Protein AF-C8CC62-F1 (afdb_monomer_lite)

InterPro domains:
  IPR000568 ATP synthase, F0 complex, subunit A [PF00119] (3-96)
  IPR000568 ATP synthase, F0 complex, subunit A [PR00123] (9-24)
  IPR000568 ATP synthase, F0 complex, subunit A [PR00123] (29-51)
  IPR000568 ATP synthase, F0 complex, subunit A [PR00123] (82-97)
  IPR000568 ATP synthase, F0 complex, subunit A [TIGR01131] (1-97)
  IPR023011 ATP synthase, F0 complex, subunit A, active site [PS00449] (32-41)
  IPR035908 ATP synthase, F0 complex, subunit A superfamily [G3DSA:1.20.120.220] (1-98)
  IPR035908 ATP synthase, F0 complex, subunit A superfamily [SSF81336] (1-96)
  IPR045083 ATP synthase, F0 complex, subunit A, bacterial/mitochondria [PTHR11410] (2-97)

Structure (mmCIF, N/CA/C/O backbone):
data_AF-C8CC62-F1
#
_entry.id   AF-C8CC62-F1
#
loop_
_atom_site.group_PDB
_atom_site.id
_atom_site.type_symbol
_atom_site.label_atom_id
_atom_site.label_alt_id
_atom_site.label_comp_id
_atom_site.label_asym_id
_atom_site.label_entity_id
_atom_site.label_seq_id
_atom_site.pdbx_PDB_ins_code
_atom_site.Cartn_x
_atom_site.Cartn_y
_atom_site.Cartn_z
_atom_site.occupancy
_atom_site.B_iso_or_equiv
_atom_site.auth_seq_id
_atom_site.auth_comp_id
_atom_site.auth_asym_id
_atom_site.auth_atom_id
_atom_site.pdbx_PDB_model_num
ATOM 1 N N . MET A 1 1 ? -9.462 -5.391 30.225 1.00 41.53 1 MET A N 1
ATOM 2 C CA . MET A 1 1 ? -10.692 -5.624 31.035 1.00 41.53 1 MET A CA 1
ATOM 3 C C . MET A 1 1 ? -11.876 -5.289 30.142 1.00 41.53 1 MET A C 1
ATOM 5 O O . MET A 1 1 ? -12.030 -4.121 29.813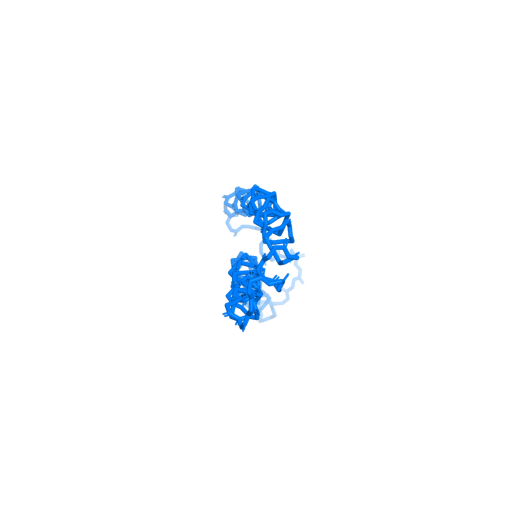 1.00 41.53 1 MET A O 1
ATOM 9 N N . MET A 1 2 ? -12.665 -6.284 29.713 1.00 38.81 2 MET A N 1
ATOM 10 C CA . MET A 1 2 ? -13.851 -6.120 28.851 1.00 38.81 2 MET A CA 1
ATOM 11 C C . MET A 1 2 ? -14.980 -5.354 29.566 1.00 38.81 2 MET A C 1
ATOM 13 O O . MET A 1 2 ? -16.021 -5.907 29.900 1.00 38.81 2 MET A O 1
ATOM 17 N N . LYS A 1 3 ? -14.739 -4.080 29.877 1.00 42.28 3 LYS A N 1
ATOM 18 C CA . LYS A 1 3 ? -15.701 -3.147 30.473 1.00 42.28 3 LYS A CA 1
ATOM 19 C C . LYS A 1 3 ? -16.027 -1.966 29.560 1.00 42.28 3 LYS A C 1
ATOM 21 O O . LYS A 1 3 ? -16.937 -1.219 29.882 1.00 42.28 3 LYS A O 1
ATOM 26 N N . HIS A 1 4 ? -15.358 -1.820 28.415 1.00 47.72 4 HIS A N 1
ATOM 27 C CA . HIS A 1 4 ? -15.635 -0.737 27.462 1.00 47.72 4 HIS A CA 1
ATOM 28 C C . HIS A 1 4 ? -16.327 -1.211 26.170 1.00 47.72 4 HIS A C 1
ATOM 30 O O . HIS A 1 4 ? -16.232 -0.576 25.131 1.00 47.72 4 HIS A O 1
ATOM 36 N N . LEU A 1 5 ? -17.037 -2.335 26.218 1.00 46.38 5 LEU A N 1
ATOM 37 C CA . LEU A 1 5 ? -17.748 -2.883 25.055 1.00 46.38 5 LEU A CA 1
ATOM 38 C C . LEU A 1 5 ? -19.263 -2.654 25.101 1.00 46.38 5 LEU A C 1
ATOM 40 O O . LEU A 1 5 ? -19.976 -3.037 24.181 1.00 46.38 5 LEU A O 1
ATOM 44 N N . VAL A 1 6 ? -19.764 -1.992 26.145 1.00 44.00 6 VAL A N 1
ATOM 45 C CA . VAL A 1 6 ? -21.167 -1.593 26.240 1.00 44.00 6 VAL A CA 1
ATOM 46 C C . VAL A 1 6 ? -21.199 -0.167 26.793 1.00 44.00 6 VAL A C 1
ATOM 48 O O . VAL A 1 6 ? -20.819 0.017 27.950 1.00 44.00 6 VAL A O 1
ATOM 51 N N . PRO A 1 7 ? -21.593 0.860 26.014 1.00 45.06 7 PRO A N 1
ATOM 52 C CA . PRO A 1 7 ? -21.951 2.142 26.604 1.00 45.06 7 PRO A CA 1
ATOM 53 C C . PRO A 1 7 ? -23.061 1.882 27.625 1.00 45.06 7 PRO A C 1
ATOM 55 O O . PRO A 1 7 ? -24.062 1.229 27.302 1.00 45.06 7 PRO A O 1
ATOM 58 N N . GLU A 1 8 ? -22.852 2.336 28.861 1.00 51.50 8 GLU A N 1
ATOM 59 C CA . GLU A 1 8 ? -23.848 2.246 29.926 1.00 51.50 8 GLU A CA 1
ATOM 60 C C . GLU A 1 8 ? -25.157 2.880 29.427 1.00 51.50 8 GLU A C 1
ATOM 62 O O . GLU A 1 8 ? -25.245 4.095 29.264 1.00 51.50 8 GLU A O 1
ATOM 67 N N . GLY A 1 9 ? -26.153 2.044 29.097 1.00 53.00 9 GLY A N 1
ATOM 68 C CA . GLY A 1 9 ? -27.464 2.498 28.616 1.00 53.00 9 GLY A CA 1
ATOM 69 C C . GLY A 1 9 ? -28.087 1.745 27.432 1.00 53.00 9 GLY A C 1
ATOM 70 O O . GLY A 1 9 ? -29.231 2.039 27.093 1.00 53.00 9 GLY A O 1
ATOM 71 N N . THR A 1 10 ? -27.415 0.776 26.797 1.00 52.84 10 THR A N 1
ATOM 72 C CA . THR A 1 10 ? -28.033 0.002 25.695 1.00 52.84 10 THR A CA 1
ATOM 73 C C . THR A 1 10 ? -28.827 -1.216 26.202 1.00 52.84 10 THR A C 1
ATOM 75 O O . THR A 1 10 ? -28.359 -1.927 27.094 1.00 52.84 10 THR A O 1
ATOM 78 N N . PRO A 1 11 ? -30.039 -1.491 25.670 1.00 57.50 11 PRO A N 1
ATOM 79 C CA . PRO A 1 11 ? -30.834 -2.644 26.084 1.00 57.50 11 PRO A CA 1
ATOM 80 C C . PRO A 1 11 ? -30.056 -3.938 25.821 1.00 57.50 11 PRO A C 1
ATOM 82 O O . PRO A 1 11 ? -29.478 -4.110 24.751 1.00 57.50 11 PRO A O 1
ATOM 85 N N . ILE A 1 12 ? -30.067 -4.854 26.793 1.00 62.62 12 ILE A N 1
ATOM 86 C CA . ILE A 1 12 ? -29.255 -6.090 26.849 1.00 62.62 12 ILE A CA 1
ATOM 87 C C . ILE A 1 12 ? -29.261 -6.900 25.538 1.00 62.62 12 ILE A C 1
ATOM 89 O O . ILE A 1 12 ? -28.236 -7.463 25.156 1.00 62.62 12 ILE A O 1
ATOM 93 N N . TYR A 1 13 ? -30.380 -6.901 24.805 1.00 64.06 13 TYR A N 1
ATOM 94 C CA . TYR A 1 13 ? -30.491 -7.561 23.500 1.00 64.06 13 TYR A CA 1
ATOM 95 C C . TYR A 1 13 ? -29.684 -6.876 22.379 1.00 64.06 13 TYR A C 1
ATOM 97 O O . TYR A 1 13 ? -29.046 -7.566 21.587 1.00 64.06 13 TYR A O 1
ATOM 105 N N . LEU A 1 14 ? -29.666 -5.538 22.312 1.00 64.44 14 LEU A N 1
ATOM 106 C CA . LEU A 1 14 ? -28.835 -4.795 21.351 1.00 64.44 14 LEU A CA 1
ATOM 107 C C . LEU A 1 14 ? -27.371 -4.729 21.793 1.00 64.44 14 LEU A C 1
ATOM 109 O O . LEU A 1 14 ? -26.487 -4.783 20.943 1.00 64.44 14 LEU A O 1
ATOM 113 N N . ALA A 1 15 ? -27.109 -4.665 23.101 1.00 66.50 15 ALA A N 1
ATOM 114 C CA . ALA A 1 15 ? -25.755 -4.659 23.649 1.00 66.50 15 ALA A CA 1
ATOM 115 C C . ALA A 1 15 ? -24.985 -5.930 23.256 1.00 66.50 15 ALA A C 1
ATOM 117 O O . ALA A 1 15 ? -23.864 -5.845 22.764 1.00 66.50 15 ALA A O 1
ATOM 118 N N . SER A 1 16 ? -25.606 -7.111 23.371 1.00 67.12 16 SER A N 1
ATOM 119 C CA . SER A 1 16 ? -24.965 -8.366 22.949 1.00 67.12 16 SER A CA 1
ATOM 120 C C . SER A 1 16 ? -24.679 -8.411 21.442 1.00 67.12 16 SER A C 1
ATOM 122 O O . SER A 1 16 ? -23.684 -9.005 21.028 1.00 67.12 16 SER A O 1
ATOM 124 N N . PHE A 1 17 ? -25.531 -7.790 20.621 1.00 74.38 17 PHE A N 1
ATOM 125 C CA . PHE A 1 17 ? -25.344 -7.728 19.169 1.00 74.38 17 PHE A CA 1
ATOM 126 C C . PHE A 1 17 ? -24.239 -6.735 18.775 1.00 74.38 17 PHE A C 1
ATOM 128 O O . PHE A 1 17 ? -23.436 -7.018 17.889 1.00 74.38 17 PHE A O 1
ATOM 135 N N . MET A 1 18 ? -24.148 -5.599 19.472 1.00 77.88 18 MET A N 1
ATOM 136 C CA . MET A 1 18 ? -23.088 -4.604 19.289 1.00 77.88 18 MET A CA 1
ATOM 137 C C . MET A 1 18 ? -21.708 -5.187 19.621 1.00 77.88 18 MET A C 1
ATOM 139 O O . MET A 1 18 ? -20.780 -5.032 18.835 1.00 77.88 18 MET A O 1
ATOM 143 N N . VAL A 1 19 ? -21.591 -5.936 20.722 1.00 72.56 19 VAL A N 1
ATOM 144 C CA . VAL A 1 19 ? -20.346 -6.624 21.117 1.00 72.56 19 VAL A CA 1
ATOM 145 C C . VAL A 1 19 ? -19.899 -7.648 20.067 1.00 72.56 19 VAL A C 1
ATOM 147 O O . VAL A 1 19 ? -18.706 -7.757 19.770 1.00 72.56 19 VAL A O 1
ATOM 150 N N . LEU A 1 20 ? -20.841 -8.379 19.460 1.00 79.44 20 LEU A N 1
ATOM 151 C CA . LEU A 1 20 ? -20.549 -9.296 18.352 1.00 79.44 20 LEU A CA 1
ATOM 152 C C . LEU A 1 20 ? -20.007 -8.555 17.122 1.00 79.44 20 LEU A C 1
ATOM 154 O O . LEU A 1 20 ? -19.021 -8.984 16.533 1.00 79.44 20 LEU A O 1
ATOM 158 N N . ILE A 1 21 ? -20.606 -7.427 16.742 1.00 82.50 21 ILE A N 1
ATOM 159 C CA . ILE A 1 21 ? -20.138 -6.653 15.582 1.00 82.50 21 ILE A CA 1
ATOM 160 C C . ILE A 1 21 ? -18.775 -6.003 15.864 1.00 82.50 21 ILE A C 1
ATOM 162 O O . ILE A 1 21 ? -17.901 -6.033 15.000 1.00 82.50 21 ILE A O 1
ATOM 166 N N . GLU A 1 22 ? -18.555 -5.471 17.068 1.00 80.12 22 GLU A N 1
ATOM 167 C CA . GLU A 1 22 ? -17.284 -4.850 17.463 1.00 80.12 22 GLU A CA 1
ATOM 168 C C . GLU A 1 22 ? -16.140 -5.877 17.492 1.00 80.12 22 GLU A C 1
ATOM 170 O O . GLU A 1 22 ? -15.057 -5.628 16.966 1.00 80.12 22 GLU A O 1
ATOM 175 N N . SER A 1 23 ? -16.392 -7.080 18.022 1.00 76.06 23 SER A N 1
ATOM 176 C CA . SER A 1 23 ? -15.405 -8.171 18.015 1.00 76.06 23 SER A CA 1
ATOM 177 C C . SER A 1 23 ? -15.050 -8.636 16.598 1.00 76.06 23 SER A C 1
ATOM 179 O O . SER A 1 23 ? -13.874 -8.851 16.298 1.00 76.06 23 SER A O 1
ATOM 181 N N . ILE A 1 24 ? -16.031 -8.712 15.691 1.00 83.12 24 ILE A N 1
ATOM 182 C CA . ILE A 1 24 ? -15.790 -8.998 14.269 1.00 83.12 24 ILE A CA 1
ATOM 183 C C . ILE A 1 24 ? -15.007 -7.850 13.600 1.00 83.12 24 ILE A C 1
ATOM 185 O O . ILE A 1 24 ? -14.043 -8.100 12.878 1.00 83.12 24 ILE A O 1
ATOM 189 N N . SER A 1 25 ? -15.364 -6.589 13.864 1.00 81.81 25 SER A N 1
ATOM 190 C CA . SER A 1 25 ? -14.679 -5.387 13.353 1.00 81.81 25 SER A CA 1
ATOM 191 C C . SER A 1 25 ? -13.207 -5.334 13.780 1.00 81.81 25 SER A C 1
ATOM 193 O O . SER A 1 25 ? -12.332 -5.066 12.949 1.00 81.81 25 SER A O 1
ATOM 195 N N . ASN A 1 26 ? -12.918 -5.666 15.040 1.00 77.94 26 ASN A N 1
ATOM 196 C CA . ASN A 1 26 ? -11.558 -5.709 15.579 1.00 77.94 26 ASN A CA 1
ATOM 197 C C . ASN A 1 26 ? -10.699 -6.807 14.938 1.00 77.94 26 ASN A C 1
ATOM 199 O O . ASN A 1 26 ? -9.498 -6.613 14.776 1.00 77.94 26 ASN A O 1
ATOM 203 N N . LEU A 1 27 ? -11.295 -7.923 14.501 1.00 79.00 27 LEU A N 1
ATOM 204 C CA . LEU A 1 27 ? -10.597 -8.972 13.745 1.00 79.00 27 LEU A CA 1
ATOM 205 C C . LEU A 1 27 ? -10.381 -8.604 12.270 1.00 79.00 27 LEU A C 1
ATOM 207 O O . LEU A 1 27 ? -9.317 -8.868 11.708 1.00 79.00 27 LEU A O 1
ATOM 211 N N . ILE A 1 28 ? -11.369 -7.979 11.624 1.00 83.69 28 ILE A N 1
ATOM 212 C CA . ILE A 1 28 ? -11.295 -7.630 10.196 1.00 83.69 28 ILE A CA 1
ATOM 213 C C . ILE A 1 28 ? -10.256 -6.528 9.944 1.00 83.69 28 ILE A C 1
ATOM 215 O O . ILE A 1 28 ? -9.603 -6.515 8.902 1.00 83.69 28 ILE A O 1
ATOM 219 N N . ARG A 1 29 ? -10.053 -5.605 10.884 1.00 81.06 29 ARG A N 1
ATOM 220 C CA . ARG A 1 29 ? -9.147 -4.461 10.706 1.00 81.06 29 ARG A CA 1
ATOM 221 C C . ARG A 1 29 ? -7.679 -4.853 10.444 1.00 81.06 29 ARG A C 1
ATOM 223 O O . ARG A 1 29 ? -7.168 -4.461 9.391 1.00 81.06 29 ARG A O 1
ATOM 230 N N . PRO A 1 30 ? -7.007 -5.673 11.278 1.00 76.81 30 PRO A N 1
ATOM 231 C CA . PRO A 1 30 ? -5.663 -6.168 10.972 1.00 76.81 30 PRO A CA 1
ATOM 232 C C . PRO A 1 30 ? -5.648 -7.085 9.739 1.00 76.81 30 PRO A C 1
ATOM 234 O O . PRO A 1 30 ? -4.694 -7.046 8.962 1.00 76.81 30 PRO A O 1
ATOM 237 N N . LEU A 1 31 ? -6.727 -7.840 9.493 1.00 84.06 31 LEU A N 1
ATOM 238 C CA . LEU A 1 31 ? -6.848 -8.698 8.313 1.00 84.06 31 LEU A CA 1
ATOM 239 C C . LEU A 1 31 ? -6.828 -7.887 7.006 1.00 84.06 31 LEU A C 1
ATOM 241 O O . LEU A 1 31 ? -6.093 -8.217 6.077 1.00 84.06 31 LEU A O 1
ATOM 245 N N . THR A 1 32 ? -7.579 -6.786 6.937 1.00 86.44 32 THR A N 1
ATOM 246 C CA . THR A 1 32 ? -7.599 -5.909 5.752 1.00 86.44 32 THR A CA 1
ATOM 247 C C . THR A 1 32 ? -6.245 -5.254 5.482 1.00 86.44 32 THR A C 1
ATOM 249 O O . THR A 1 32 ? -5.886 -5.036 4.324 1.00 86.44 32 THR A O 1
ATOM 252 N N . LEU A 1 33 ? -5.462 -4.973 6.527 1.00 80.38 33 LEU A N 1
ATOM 253 C CA . LEU A 1 33 ? -4.100 -4.464 6.389 1.00 80.38 33 LEU A CA 1
ATOM 254 C C . LEU A 1 33 ? -3.119 -5.525 5.881 1.00 80.38 33 LEU A C 1
ATOM 256 O O . LEU A 1 33 ? -2.309 -5.224 5.006 1.00 80.38 33 LEU A O 1
ATOM 260 N N . ALA A 1 34 ? -3.219 -6.761 6.372 1.00 81.69 34 ALA A N 1
ATOM 261 C CA . ALA A 1 34 ? -2.411 -7.873 5.876 1.00 81.69 34 ALA A CA 1
ATOM 262 C C . ALA A 1 34 ? -2.689 -8.147 4.386 1.00 81.69 34 ALA A C 1
ATOM 264 O O . ALA A 1 34 ? -1.761 -8.288 3.589 1.00 81.69 34 ALA A O 1
ATOM 265 N N . ILE A 1 35 ? -3.964 -8.130 3.983 1.00 88.88 35 ILE A N 1
ATOM 266 C CA . ILE A 1 35 ? -4.366 -8.278 2.576 1.00 88.88 35 ILE A CA 1
ATOM 267 C C . ILE A 1 35 ? -3.817 -7.124 1.724 1.00 88.88 35 ILE A C 1
ATOM 269 O O . ILE A 1 35 ? -3.368 -7.354 0.604 1.00 88.88 35 ILE A O 1
ATOM 273 N N . ARG A 1 36 ? -3.794 -5.891 2.245 1.00 87.00 36 ARG A N 1
ATOM 274 C CA . ARG A 1 36 ? -3.224 -4.725 1.548 1.00 87.00 36 ARG A CA 1
ATOM 275 C C . ARG A 1 36 ? -1.729 -4.885 1.270 1.00 87.00 36 ARG A C 1
ATOM 277 O O . ARG A 1 36 ? -1.285 -4.604 0.161 1.00 87.00 36 ARG A O 1
ATOM 284 N N . LEU A 1 37 ? -0.971 -5.353 2.260 1.00 83.06 37 LEU A N 1
ATOM 285 C CA . LEU A 1 37 ? 0.448 -5.690 2.120 1.00 83.06 37 LEU A CA 1
ATOM 286 C C . LEU A 1 37 ? 0.663 -6.746 1.032 1.00 83.06 37 LEU A C 1
ATOM 288 O O . LEU A 1 37 ? 1.469 -6.546 0.124 1.00 83.06 37 LEU A O 1
ATOM 292 N N . MET A 1 38 ? -0.101 -7.839 1.100 1.00 86.19 38 MET A N 1
ATOM 293 C CA . MET A 1 38 ? -0.036 -8.929 0.130 1.00 86.19 38 MET A CA 1
ATOM 294 C C . MET A 1 38 ? -0.366 -8.448 -1.289 1.00 86.19 38 MET A C 1
ATOM 296 O O . MET A 1 38 ? 0.375 -8.742 -2.221 1.00 86.19 38 MET A O 1
ATOM 300 N N . ALA A 1 39 ? -1.441 -7.676 -1.460 1.00 88.88 39 ALA A N 1
ATOM 301 C CA . ALA A 1 39 ? -1.861 -7.168 -2.762 1.00 88.88 39 ALA A CA 1
ATOM 302 C C . ALA A 1 39 ? -0.819 -6.224 -3.381 1.00 88.88 39 ALA A C 1
ATOM 304 O O . ALA A 1 39 ? -0.494 -6.375 -4.556 1.00 88.88 39 ALA A O 1
ATOM 305 N N . ASN A 1 40 ? -0.258 -5.298 -2.595 1.00 86.50 40 ASN A N 1
ATOM 306 C CA . ASN A 1 40 ? 0.770 -4.374 -3.082 1.00 86.50 40 ASN A CA 1
ATOM 307 C C . ASN A 1 40 ? 2.046 -5.113 -3.515 1.00 86.50 40 ASN A C 1
ATOM 309 O O . ASN A 1 40 ? 2.622 -4.765 -4.541 1.00 86.50 40 ASN A O 1
ATOM 313 N N . MET A 1 41 ? 2.440 -6.160 -2.781 1.00 86.88 41 MET A N 1
ATOM 314 C CA . MET A 1 41 ? 3.591 -7.004 -3.124 1.00 86.88 41 MET A CA 1
ATOM 315 C C . MET A 1 41 ? 3.366 -7.861 -4.365 1.00 86.88 41 MET A C 1
ATOM 317 O O . MET A 1 41 ? 4.240 -7.970 -5.217 1.00 86.88 41 MET A O 1
ATOM 321 N N . ILE A 1 42 ? 2.191 -8.478 -4.485 1.00 90.62 42 ILE A N 1
ATOM 322 C CA . ILE A 1 42 ? 1.876 -9.320 -5.641 1.00 90.62 42 ILE A CA 1
ATOM 323 C C . ILE A 1 42 ?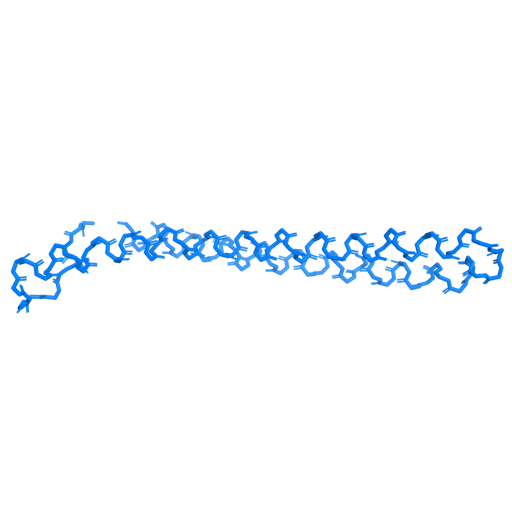 1.742 -8.465 -6.8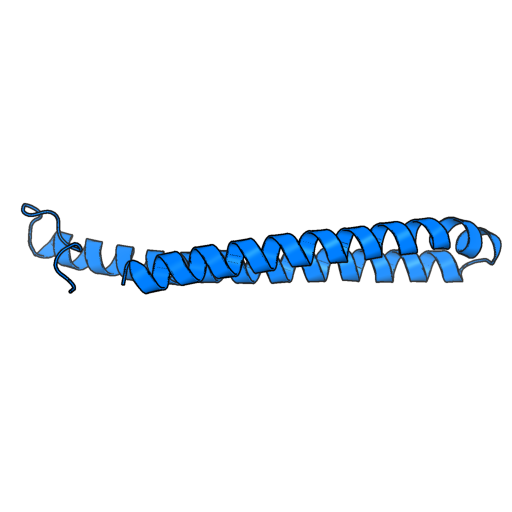99 1.00 90.62 42 ILE A C 1
ATOM 325 O O . ILE A 1 42 ? 2.234 -8.861 -7.950 1.00 90.62 42 ILE A O 1
ATOM 329 N N . ALA A 1 43 ? 1.095 -7.301 -6.810 1.00 90.81 43 ALA A N 1
ATOM 330 C CA . ALA A 1 43 ? 0.897 -6.424 -7.957 1.00 90.81 43 ALA A CA 1
ATOM 331 C C . ALA A 1 43 ? 2.224 -5.894 -8.515 1.00 90.81 43 ALA A C 1
ATOM 333 O O . ALA A 1 43 ? 2.427 -5.936 -9.729 1.00 90.81 43 ALA A O 1
ATOM 334 N N . GLY A 1 44 ? 3.128 -5.422 -7.651 1.00 90.25 44 GLY A N 1
ATOM 335 C CA . GLY A 1 44 ? 4.433 -4.933 -8.090 1.00 90.25 44 GLY A CA 1
ATOM 336 C C . GLY A 1 44 ? 5.324 -6.060 -8.623 1.00 90.25 44 GLY A C 1
ATOM 337 O O . GLY A 1 44 ? 5.883 -5.926 -9.714 1.00 90.25 44 GLY A O 1
ATOM 338 N N . HIS A 1 45 ? 5.342 -7.222 -7.961 1.00 89.00 45 HIS A N 1
ATOM 339 C CA . HIS A 1 45 ? 6.124 -8.358 -8.435 1.00 89.00 45 HIS A CA 1
ATOM 340 C C . HIS A 1 45 ? 5.606 -8.894 -9.778 1.00 89.00 45 HIS A C 1
ATOM 342 O O . HIS A 1 45 ? 6.389 -9.178 -10.684 1.00 89.00 45 HIS A O 1
ATOM 348 N N . LEU A 1 46 ? 4.284 -8.965 -9.959 1.00 92.06 46 LEU A N 1
ATOM 349 C CA . LEU A 1 46 ? 3.666 -9.336 -11.232 1.00 92.06 46 LEU A CA 1
ATOM 350 C C . LEU A 1 46 ? 4.005 -8.326 -12.337 1.00 92.06 46 LEU A C 1
ATOM 352 O O . LEU A 1 46 ? 4.277 -8.723 -13.468 1.00 92.06 46 LEU A O 1
ATOM 356 N N . LEU A 1 47 ? 4.044 -7.031 -12.012 1.00 90.75 47 LEU A N 1
ATOM 357 C CA . LEU A 1 47 ? 4.447 -5.986 -12.951 1.00 90.75 47 LEU A CA 1
ATOM 358 C C . LEU A 1 47 ? 5.906 -6.164 -13.397 1.00 90.75 47 LEU A C 1
ATOM 360 O O . LEU A 1 47 ? 6.183 -6.048 -14.590 1.00 90.75 47 LEU A O 1
ATOM 364 N N . LEU A 1 48 ? 6.817 -6.517 -12.483 1.00 90.81 48 LEU A N 1
ATOM 365 C CA . LEU A 1 48 ? 8.204 -6.845 -12.829 1.00 90.81 48 LEU A CA 1
ATOM 366 C C . LEU A 1 48 ? 8.281 -8.050 -13.775 1.00 90.81 48 LEU A C 1
ATOM 368 O O . LEU A 1 48 ? 8.953 -7.967 -14.797 1.00 90.81 48 LEU A O 1
ATOM 372 N N . VAL A 1 49 ? 7.552 -9.136 -13.495 1.00 90.12 49 VAL A N 1
ATOM 373 C CA . VAL A 1 49 ? 7.537 -10.3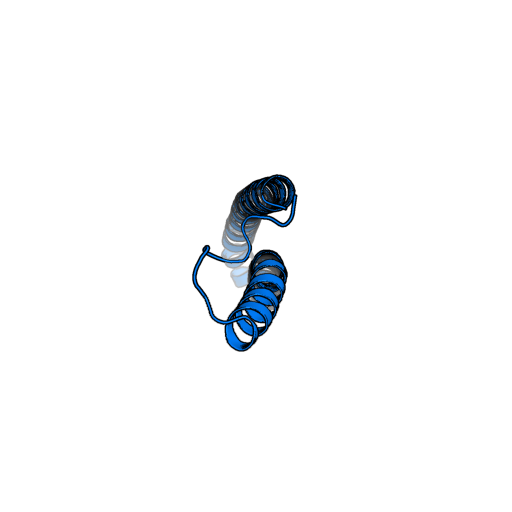37 -14.357 1.00 90.12 49 VAL A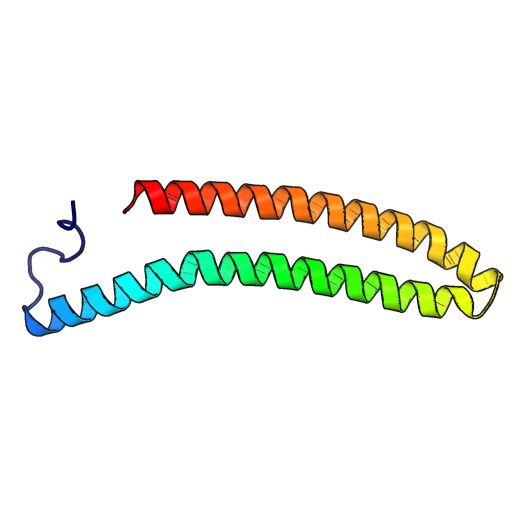 CA 1
ATOM 374 C C . VAL A 1 49 ? 7.006 -10.027 -15.761 1.00 90.12 49 VAL A C 1
ATOM 376 O O . VAL A 1 49 ? 7.547 -10.495 -16.767 1.00 90.12 49 VAL A O 1
ATOM 379 N N . LEU A 1 50 ? 5.961 -9.203 -15.859 1.00 89.69 50 LEU A N 1
ATOM 380 C CA . LEU A 1 50 ? 5.446 -8.761 -17.154 1.00 89.69 50 LEU A CA 1
ATOM 381 C C . LEU A 1 50 ? 6.489 -7.919 -17.898 1.00 89.69 50 LEU A C 1
ATOM 383 O O . LEU A 1 50 ? 6.717 -8.135 -19.088 1.00 89.69 50 LEU A O 1
ATOM 387 N N . LEU A 1 51 ? 7.180 -7.017 -17.203 1.00 88.06 51 LEU A N 1
ATOM 388 C CA . LEU A 1 51 ? 8.213 -6.183 -17.805 1.00 88.06 51 LEU A CA 1
ATOM 389 C C . LEU A 1 51 ? 9.442 -6.997 -18.257 1.00 88.06 51 LEU A C 1
ATOM 391 O O . LEU A 1 51 ? 10.017 -6.675 -19.297 1.00 88.06 51 LEU A O 1
ATOM 395 N N . SER A 1 52 ? 9.824 -8.071 -17.546 1.00 87.00 52 SER A N 1
ATOM 396 C CA . SER A 1 52 ? 10.952 -8.932 -17.964 1.00 87.00 52 SER A CA 1
ATOM 397 C C . SER A 1 52 ? 10.618 -9.671 -19.241 1.00 87.00 52 SER A C 1
ATOM 399 O O . SER A 1 52 ? 11.446 -9.720 -20.145 1.00 87.00 52 SER A O 1
ATOM 401 N N . SER A 1 53 ? 9.385 -10.176 -19.346 1.00 87.88 53 SER A N 1
ATOM 402 C CA . SER A 1 53 ? 8.938 -10.903 -20.536 1.00 87.88 53 SER A CA 1
ATOM 403 C C . SER A 1 53 ? 8.974 -10.040 -21.806 1.00 87.88 53 SER A C 1
ATOM 405 O O . SER A 1 53 ? 9.255 -10.540 -22.892 1.00 87.88 53 SER A O 1
ATOM 407 N N . LEU A 1 54 ? 8.756 -8.725 -21.674 1.00 84.75 54 LEU A N 1
ATOM 408 C CA . LEU A 1 54 ? 8.878 -7.771 -22.780 1.00 84.75 54 LEU A CA 1
ATOM 409 C C . LEU A 1 54 ? 10.344 -7.472 -23.126 1.00 84.75 54 LEU A C 1
ATOM 411 O O . LEU A 1 54 ? 10.676 -7.297 -24.299 1.00 84.75 54 LEU A O 1
ATOM 415 N N . GLY A 1 55 ? 11.222 -7.429 -22.121 1.00 82.62 55 GLY A N 1
ATOM 416 C CA . GLY A 1 55 ? 12.658 -7.207 -22.299 1.00 82.62 55 GLY A CA 1
ATOM 417 C C . GLY A 1 55 ? 13.367 -8.350 -23.034 1.00 82.62 55 GLY A C 1
ATOM 418 O O . GLY A 1 55 ? 14.310 -8.099 -23.778 1.00 82.62 55 GLY A O 1
ATOM 419 N N . GLU A 1 56 ? 12.891 -9.589 -22.892 1.00 81.31 56 GLU A N 1
ATOM 420 C CA . GLU A 1 56 ? 13.468 -10.775 -23.550 1.00 81.31 56 GLU A CA 1
ATOM 421 C C . GLU A 1 56 ? 13.238 -10.821 -25.073 1.00 81.31 56 GLU A C 1
ATOM 423 O O . GLU A 1 56 ? 13.935 -11.547 -25.781 1.00 81.31 56 GLU A O 1
ATOM 428 N N . MET A 1 57 ? 12.307 -10.022 -25.607 1.00 82.50 57 MET A N 1
ATOM 429 C CA . MET A 1 57 ? 11.935 -10.048 -27.030 1.00 82.50 57 MET A CA 1
ATOM 430 C C . MET A 1 57 ? 13.037 -9.525 -27.963 1.00 82.50 57 MET A C 1
ATOM 432 O O . MET A 1 57 ? 13.138 -9.957 -29.110 1.00 82.50 57 MET A O 1
ATOM 436 N N . SER A 1 58 ? 13.860 -8.570 -27.512 1.00 85.31 58 SER A N 1
ATOM 437 C CA . SER A 1 58 ? 15.024 -8.100 -28.273 1.00 85.31 58 SER A CA 1
ATOM 438 C C . SER A 1 58 ? 16.065 -7.437 -27.371 1.00 85.31 58 SER A C 1
ATOM 440 O O . SER A 1 58 ? 15.727 -6.817 -26.364 1.00 85.31 58 SER A O 1
ATOM 442 N N . MET A 1 59 ? 17.339 -7.466 -27.781 1.00 82.12 59 MET A N 1
ATOM 443 C CA . MET A 1 59 ? 18.421 -6.770 -27.063 1.00 82.12 59 MET A CA 1
ATOM 444 C C . MET A 1 59 ? 18.190 -5.257 -26.927 1.00 82.12 59 MET A C 1
ATOM 446 O O . MET A 1 59 ? 18.642 -4.647 -25.959 1.00 82.12 59 MET A O 1
ATOM 450 N N . MET A 1 60 ? 17.469 -4.645 -27.872 1.00 85.50 60 MET A N 1
ATOM 451 C CA . MET A 1 60 ? 17.135 -3.222 -27.807 1.00 85.50 60 MET A CA 1
ATOM 452 C C . MET A 1 60 ? 16.084 -2.942 -26.724 1.00 85.50 60 MET A C 1
ATOM 454 O O . MET A 1 60 ? 16.211 -1.967 -25.984 1.00 85.50 60 MET A O 1
ATOM 458 N N . TYR A 1 61 ? 15.082 -3.820 -26.592 1.00 86.88 61 TYR A N 1
ATOM 459 C CA . TYR A 1 61 ? 14.074 -3.723 -25.535 1.00 86.88 61 TYR A CA 1
ATOM 460 C C . TYR A 1 61 ? 14.681 -3.991 -24.162 1.00 86.88 61 TYR A C 1
ATOM 462 O O . TYR A 1 61 ? 14.412 -3.226 -23.242 1.00 86.88 61 TYR A O 1
ATOM 470 N N . TYR A 1 62 ? 15.574 -4.977 -24.044 1.00 87.00 62 TYR A N 1
ATOM 471 C CA . TYR A 1 62 ? 16.271 -5.283 -22.795 1.00 87.00 62 TYR A CA 1
ATOM 472 C C . TYR A 1 62 ? 17.001 -4.066 -22.202 1.00 87.00 62 TYR A C 1
ATOM 474 O O . TYR A 1 62 ? 16.838 -3.748 -21.022 1.00 87.00 62 TYR A O 1
ATOM 482 N N . MET A 1 63 ? 17.753 -3.334 -23.034 1.00 86.62 63 MET A N 1
ATOM 483 C CA . MET A 1 63 ? 18.477 -2.126 -22.614 1.00 86.62 63 MET A CA 1
ATOM 484 C C . MET A 1 63 ? 17.545 -0.998 -22.154 1.00 86.62 63 MET A C 1
ATOM 486 O O . MET A 1 63 ? 17.905 -0.236 -21.258 1.00 86.62 63 MET A O 1
ATOM 490 N N . LEU A 1 64 ? 16.342 -0.904 -22.727 1.00 86.81 64 LEU A N 1
ATOM 491 C CA . LEU A 1 64 ? 15.333 0.077 -22.328 1.00 86.81 64 LEU A CA 1
ATOM 492 C C . LEU A 1 64 ? 14.599 -0.336 -21.040 1.00 86.81 64 LEU A C 1
ATOM 494 O O . LEU A 1 64 ? 14.311 0.509 -20.195 1.00 86.81 64 LEU A O 1
ATOM 498 N N . THR A 1 65 ? 14.300 -1.627 -20.870 1.00 88.69 65 THR A N 1
ATOM 499 C CA . THR A 1 65 ? 13.539 -2.150 -19.724 1.00 88.69 65 THR A CA 1
ATOM 500 C C . THR A 1 65 ? 14.378 -2.304 -18.455 1.00 88.69 65 THR A C 1
ATOM 502 O O . THR A 1 65 ? 13.835 -2.214 -17.358 1.00 88.69 65 THR A O 1
ATOM 505 N N . LEU A 1 66 ? 15.697 -2.488 -18.572 1.00 88.50 66 LEU A N 1
ATOM 506 C CA . LEU A 1 66 ? 16.624 -2.618 -17.438 1.00 88.50 66 LEU A CA 1
ATOM 507 C C . LEU A 1 66 ? 16.572 -1.461 -16.419 1.00 88.50 66 LEU A C 1
ATOM 509 O O . LEU A 1 66 ? 16.389 -1.729 -15.230 1.00 88.50 66 LEU A O 1
ATOM 513 N N . PRO A 1 67 ? 16.710 -0.179 -16.812 1.00 90.88 67 PRO A N 1
ATOM 514 C CA . PRO A 1 67 ? 16.640 0.923 -15.851 1.00 90.88 67 PRO A CA 1
ATOM 515 C C . PRO A 1 67 ? 15.258 1.037 -15.192 1.00 90.88 67 PRO A C 1
ATOM 517 O O . PRO A 1 67 ? 15.161 1.424 -14.028 1.00 90.88 67 PRO A O 1
ATOM 520 N N . LEU A 1 68 ? 14.192 0.661 -15.908 1.00 90.19 68 LEU A N 1
ATOM 521 C CA . LEU A 1 68 ? 12.827 0.644 -15.384 1.00 90.19 68 LEU A CA 1
ATOM 522 C C . LEU A 1 68 ? 12.620 -0.485 -14.356 1.00 90.19 68 LEU A C 1
ATOM 524 O O . LEU A 1 68 ? 12.008 -0.263 -13.319 1.00 90.19 68 LEU A O 1
ATOM 528 N N . MET A 1 69 ? 13.186 -1.671 -14.591 1.00 90.19 69 MET A N 1
ATOM 529 C CA . MET A 1 69 ? 13.216 -2.773 -13.618 1.00 90.19 69 MET A CA 1
ATOM 530 C C . MET A 1 69 ? 13.895 -2.368 -12.309 1.00 90.19 69 MET A C 1
ATOM 532 O O . MET A 1 69 ? 13.382 -2.606 -11.215 1.00 90.19 69 MET A O 1
ATOM 536 N N . ILE A 1 70 ? 15.065 -1.737 -12.419 1.00 91.06 70 ILE A N 1
ATOM 537 C CA . ILE A 1 70 ? 15.852 -1.316 -11.258 1.00 91.06 70 ILE A CA 1
ATOM 538 C C . ILE A 1 70 ? 15.102 -0.235 -10.470 1.00 91.06 70 ILE A C 1
ATOM 540 O O . ILE A 1 70 ? 15.046 -0.295 -9.245 1.00 91.06 70 ILE A O 1
ATOM 544 N N . SER A 1 71 ? 14.471 0.731 -11.140 1.00 91.12 71 SER A N 1
ATOM 545 C CA . SER A 1 71 ? 13.696 1.759 -10.437 1.00 91.12 71 SER A CA 1
ATOM 546 C C . SER A 1 71 ? 12.444 1.195 -9.752 1.00 91.12 71 SER A C 1
ATOM 548 O O . SER A 1 71 ? 12.160 1.565 -8.612 1.00 91.12 71 SER A O 1
ATOM 550 N N . LEU A 1 72 ? 11.734 0.260 -10.392 1.00 91.69 72 LEU A N 1
ATOM 551 C CA . LEU A 1 72 ? 10.554 -0.396 -9.821 1.00 91.69 72 LEU A CA 1
ATOM 552 C C . LEU A 1 72 ? 10.894 -1.258 -8.600 1.00 91.69 72 LEU A C 1
ATOM 554 O O . LEU A 1 72 ? 10.197 -1.178 -7.592 1.00 91.69 72 LEU A O 1
ATOM 558 N N . THR A 1 73 ? 11.985 -2.026 -8.650 1.00 90.19 73 THR A N 1
ATOM 559 C CA . THR A 1 73 ? 12.443 -2.833 -7.501 1.00 90.19 73 THR A CA 1
ATOM 560 C C . THR A 1 73 ? 12.835 -1.968 -6.303 1.00 90.19 73 THR A C 1
ATOM 562 O O . THR A 1 73 ? 12.470 -2.280 -5.169 1.00 90.19 73 THR A O 1
ATOM 565 N N . VAL A 1 74 ? 13.514 -0.837 -6.528 1.00 93.31 74 VAL A N 1
ATOM 566 C CA . VAL A 1 74 ? 13.810 0.134 -5.459 1.00 93.31 74 VAL A CA 1
ATOM 567 C C . VAL A 1 74 ? 12.519 0.706 -4.863 1.00 93.31 74 VAL A C 1
ATOM 569 O O . VAL A 1 74 ? 12.408 0.844 -3.642 1.00 93.31 74 VAL A O 1
ATOM 572 N N . LEU A 1 75 ? 11.525 1.003 -5.703 1.00 90.62 75 LEU A N 1
ATOM 573 C CA .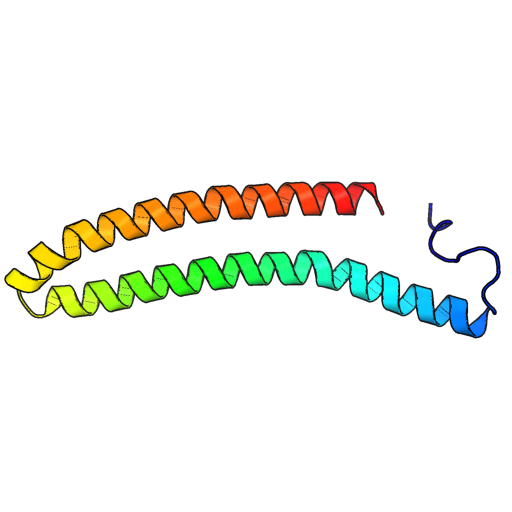 LEU A 1 75 ? 10.228 1.500 -5.254 1.00 90.62 75 LEU A CA 1
ATOM 574 C C . LEU A 1 75 ? 9.463 0.455 -4.423 1.00 90.62 75 LEU A C 1
ATOM 576 O O . LEU A 1 75 ? 8.933 0.804 -3.369 1.00 90.62 75 LEU A O 1
ATOM 580 N N . GLU A 1 76 ? 9.441 -0.818 -4.825 1.00 90.31 76 GLU A N 1
ATOM 581 C CA . GLU A 1 76 ? 8.830 -1.895 -4.028 1.00 90.31 76 GLU A CA 1
ATOM 582 C C . GLU A 1 76 ? 9.499 -2.059 -2.659 1.00 90.31 76 GLU A C 1
ATOM 584 O O . GLU A 1 76 ? 8.815 -2.175 -1.638 1.00 90.31 76 GLU A O 1
ATOM 589 N N . MET A 1 77 ? 10.831 -2.005 -2.606 1.00 89.25 77 MET A N 1
ATOM 590 C CA . MET A 1 77 ? 11.574 -2.056 -1.343 1.00 89.25 77 MET A CA 1
ATOM 591 C C . MET A 1 77 ? 11.202 -0.886 -0.421 1.00 89.25 77 MET A C 1
ATOM 593 O O . MET A 1 77 ? 11.048 -1.059 0.785 1.00 89.25 77 MET A O 1
ATOM 597 N N . PHE A 1 78 ? 10.983 0.307 -0.971 1.00 91.00 78 PHE A N 1
ATOM 598 C CA . PHE A 1 78 ? 10.520 1.447 -0.183 1.00 91.00 78 PHE A CA 1
ATOM 599 C C . PHE A 1 78 ? 9.088 1.249 0.346 1.00 91.00 78 PHE A C 1
ATOM 601 O O . PHE A 1 78 ? 8.815 1.461 1.530 1.00 91.00 78 PHE A O 1
ATOM 608 N N . VAL A 1 79 ? 8.169 0.793 -0.512 1.00 90.00 79 VAL A N 1
ATOM 609 C CA . VAL A 1 79 ? 6.760 0.568 -0.149 1.00 90.00 79 VAL A CA 1
ATOM 610 C C . VAL A 1 79 ? 6.619 -0.526 0.913 1.00 90.00 79 VAL A C 1
ATOM 612 O O . VAL A 1 79 ? 5.826 -0.372 1.844 1.00 90.00 79 VAL A O 1
ATOM 615 N N . THR A 1 80 ? 7.399 -1.604 0.824 1.00 88.25 80 THR A N 1
ATOM 616 C CA . THR A 1 80 ? 7.380 -2.705 1.805 1.00 88.25 80 THR A CA 1
ATOM 617 C C . THR A 1 80 ? 7.831 -2.283 3.191 1.00 88.25 80 THR A C 1
ATOM 619 O O . THR A 1 80 ? 7.195 -2.657 4.181 1.00 88.25 80 THR A O 1
ATOM 622 N N . ILE A 1 81 ? 8.884 -1.470 3.279 1.00 89.75 81 ILE A N 1
ATOM 623 C CA . ILE A 1 81 ? 9.362 -0.925 4.553 1.00 89.75 81 ILE A CA 1
ATOM 624 C C . ILE A 1 81 ? 8.256 -0.090 5.207 1.00 89.75 81 ILE A C 1
ATOM 626 O O . ILE A 1 81 ? 7.927 -0.299 6.373 1.00 89.75 81 ILE A O 1
ATOM 630 N N . ILE A 1 82 ? 7.616 0.803 4.449 1.00 90.31 82 ILE A N 1
ATOM 631 C CA . ILE A 1 82 ? 6.542 1.650 4.985 1.00 90.31 82 ILE A CA 1
ATOM 632 C C . ILE A 1 82 ? 5.327 0.816 5.404 1.00 90.31 82 ILE A C 1
ATOM 634 O O . ILE A 1 82 ? 4.792 1.009 6.495 1.00 90.31 82 ILE A O 1
ATOM 638 N N . GLN A 1 83 ? 4.873 -0.116 4.565 1.00 86.06 83 GLN A N 1
ATOM 639 C CA . GLN A 1 83 ? 3.681 -0.910 4.867 1.00 86.06 83 GLN A CA 1
ATOM 640 C C . GLN A 1 83 ? 3.891 -1.853 6.061 1.00 86.06 83 GLN A C 1
ATOM 642 O O . GLN A 1 83 ? 2.992 -1.984 6.889 1.00 86.06 83 GLN A O 1
ATOM 647 N N . SER A 1 84 ? 5.072 -2.467 6.199 1.00 86.75 84 SER A N 1
ATOM 648 C CA . SER A 1 84 ? 5.397 -3.308 7.362 1.00 86.75 84 SER A CA 1
ATOM 649 C C . SER A 1 84 ? 5.469 -2.498 8.660 1.00 86.75 84 SER A C 1
ATOM 651 O O . SER A 1 84 ? 4.968 -2.950 9.691 1.00 86.75 84 SER A O 1
ATOM 653 N N . TYR A 1 85 ? 6.000 -1.273 8.607 1.00 89.50 85 TYR A N 1
ATOM 654 C CA . TYR A 1 85 ? 6.012 -0.350 9.741 1.00 89.50 85 TYR A CA 1
ATOM 655 C C . TYR A 1 85 ? 4.597 0.043 10.188 1.00 89.50 85 TYR A C 1
ATOM 657 O O . TYR A 1 85 ? 4.257 -0.085 11.365 1.00 89.50 85 TYR A O 1
ATOM 665 N N . VAL A 1 86 ? 3.744 0.464 9.247 1.00 87.44 86 VAL A N 1
ATOM 666 C CA . VAL A 1 86 ? 2.348 0.832 9.541 1.00 87.44 86 VAL A CA 1
ATOM 667 C C . VAL A 1 86 ? 1.568 -0.365 10.089 1.00 87.44 86 VAL A C 1
ATOM 669 O O . VAL A 1 86 ? 0.802 -0.211 11.039 1.00 87.44 86 VAL A O 1
ATOM 672 N N . TYR A 1 87 ? 1.795 -1.562 9.540 1.00 85.31 87 TYR A N 1
ATOM 673 C CA . TYR A 1 87 ? 1.195 -2.795 10.044 1.00 85.31 87 TYR A CA 1
ATOM 674 C C . TYR A 1 87 ? 1.595 -3.083 11.492 1.00 85.31 87 TYR A C 1
ATOM 676 O O . TYR A 1 87 ? 0.722 -3.334 12.319 1.00 85.31 87 TYR A O 1
ATOM 684 N N . MET A 1 88 ? 2.887 -2.990 11.818 1.00 86.38 88 MET A N 1
ATOM 685 C CA . MET A 1 88 ? 3.366 -3.216 13.182 1.00 86.38 88 MET A CA 1
ATOM 686 C C . MET A 1 88 ? 2.788 -2.211 14.179 1.00 86.38 88 MET A C 1
ATOM 688 O O . MET A 1 88 ? 2.348 -2.615 15.250 1.00 86.38 88 MET A O 1
ATOM 692 N N . ILE A 1 89 ? 2.733 -0.921 13.836 1.00 86.62 89 ILE A N 1
ATOM 693 C CA . ILE A 1 89 ? 2.155 0.098 14.728 1.00 86.62 89 ILE A CA 1
ATOM 694 C C . ILE A 1 89 ? 0.678 -0.162 14.993 1.00 86.62 89 ILE A C 1
ATOM 696 O O . ILE A 1 89 ? 0.247 -0.108 16.142 1.00 86.62 89 ILE A O 1
ATOM 700 N N . LEU A 1 90 ? -0.096 -0.456 13.949 1.00 83.44 90 LEU A N 1
ATOM 701 C CA . LEU A 1 90 ? -1.517 -0.744 14.106 1.00 83.44 90 LEU A CA 1
ATOM 702 C C . LEU A 1 90 ? -1.729 -2.014 14.928 1.00 83.44 90 LEU A C 1
ATOM 704 O O . LEU A 1 90 ? -2.559 -2.015 15.827 1.00 83.44 90 LEU A O 1
ATOM 708 N N . LEU A 1 91 ? -0.934 -3.059 14.691 1.00 81.62 91 LEU A N 1
ATOM 709 C CA . LEU A 1 91 ? -0.991 -4.290 15.473 1.00 81.62 91 LEU A CA 1
ATOM 710 C C . LEU A 1 91 ? -0.659 -4.051 16.953 1.00 81.62 91 LEU A C 1
ATOM 712 O O . LEU A 1 91 ? -1.373 -4.551 17.815 1.00 81.62 91 LEU A O 1
ATOM 716 N N . VAL A 1 92 ? 0.363 -3.249 17.262 1.00 85.31 92 VAL A N 1
ATOM 717 C CA . VAL A 1 92 ? 0.704 -2.876 18.646 1.00 85.31 92 VAL A CA 1
ATOM 718 C C . VAL A 1 92 ? -0.403 -2.040 19.294 1.00 85.31 92 VAL A C 1
ATOM 720 O O . VAL A 1 92 ? -0.735 -2.281 20.450 1.00 85.31 92 VAL A O 1
ATOM 723 N N . LEU A 1 93 ? -1.005 -1.090 18.572 1.00 79.94 93 LEU A N 1
ATOM 724 C CA . LEU A 1 93 ? -2.150 -0.321 19.071 1.00 79.94 93 LEU A CA 1
ATOM 725 C C . LEU A 1 93 ? -3.342 -1.235 19.390 1.00 79.94 93 LEU A C 1
ATOM 727 O O . LEU A 1 93 ? -3.894 -1.124 20.479 1.00 79.94 93 LEU A O 1
ATOM 731 N N . TYR A 1 94 ? -3.669 -2.191 18.515 1.00 72.12 94 TYR A N 1
ATOM 732 C CA . TYR A 1 94 ? -4.745 -3.155 18.773 1.00 72.12 94 TYR A CA 1
ATOM 733 C C . TYR A 1 94 ? -4.441 -4.080 19.948 1.00 72.12 94 TYR A C 1
ATOM 735 O O . TYR A 1 94 ? -5.322 -4.332 20.761 1.00 72.12 94 TYR A O 1
ATOM 743 N N . LEU A 1 95 ? -3.203 -4.571 20.068 1.00 73.38 95 LEU A N 1
ATOM 744 C CA . LEU A 1 95 ? -2.802 -5.394 21.212 1.00 73.38 95 LEU A CA 1
ATOM 745 C C . LEU A 1 95 ? -2.849 -4.624 22.536 1.00 73.38 95 LEU A C 1
ATOM 747 O O . LEU A 1 95 ? -3.036 -5.245 23.574 1.00 73.38 95 LEU A O 1
ATOM 751 N N . ASN A 1 96 ? -2.671 -3.302 22.509 1.00 72.00 96 ASN A N 1
ATOM 752 C CA . ASN A 1 96 ? -2.782 -2.455 23.696 1.00 72.00 96 ASN A CA 1
ATOM 753 C C . ASN A 1 96 ? -4.233 -2.032 24.006 1.00 72.00 96 ASN A C 1
ATOM 755 O O . ASN A 1 96 ? -4.526 -1.710 25.155 1.00 72.00 96 ASN A O 1
ATOM 759 N N . GLU A 1 97 ? -5.126 -1.991 23.010 1.00 66.00 97 GLU A N 1
ATOM 760 C CA . GLU A 1 97 ? -6.559 -1.697 23.196 1.00 66.00 97 GLU A CA 1
ATOM 761 C C . GLU A 1 97 ? -7.363 -2.895 23.736 1.00 66.00 97 GLU A C 1
ATOM 763 O O . GLU A 1 97 ? -8.383 -2.690 24.401 1.00 66.00 97 GLU A O 1
ATOM 768 N N . VAL A 1 98 ? -6.922 -4.129 23.463 1.00 55.03 98 VAL A N 1
ATOM 769 C CA . VAL A 1 98 ? -7.557 -5.392 23.906 1.00 55.03 98 VAL A CA 1
ATOM 770 C C . VAL A 1 98 ? -7.095 -5.795 25.310 1.00 55.03 98 VAL A C 1
ATOM 772 O O . VAL A 1 98 ? -7.970 -6.041 26.183 1.00 55.03 98 VAL A O 1
#

Radius of gyration: 22.35 Å; chains: 1; bounding box: 49×13×59 Å

pLDDT: mean 79.62, std 13.75, range [38.81, 93.31]

Foldseek 3Di:
DPPPQADPPDDPVVSVVSSVVVVVVLVVVLVVLVVVLVVLLVVLVVVLVVLVVQLVPDVVSVVVSVVVSVVSVVVSVVVNVVSVVVSVVVVVVSVVVD

Secondary structure (DSSP, 8-state):
---SSS-TT--HHHHHHHHHHHHHHHHHHHHHHHHHHHHHHHHHHHHHHHHHHHHTT-HHHHHHHHHHHHHHHHHHHHHHHHHHHHHHHHHHHHHHH-

Sequence (98 aa):
MMKHLVPEGTPIYLASFMVLIESISNLIRPLTLAIRLMANMIAGHLLLVLLSSLGEMSMMYYMLTLPLMISLTVLEMFVTIIQSYVYMILLVLYLNEV

Organism: Varroa jacobsoni (NCBI:txid62625)